Protein AF-A0A2U1F7J6-F1 (afdb_monomer_lite)

Organism: NCBI:txid663609

Radius of gyration: 23.93 Å; chains: 1; bounding box: 48×29×66 Å

Foldseek 3Di:
DWDWAAAPPPRDIDTHDPVLQVLWAQAPVRHTHHNVRDDPVSPDPPDDPVPPDPPPDPPVPPPDPDDD

Secondary structure (DSSP, 8-state):
--EEEE-TTT--EEEE-HHHHTT-EE-TTS-EE-TTT--TTS--S-----------SSSS--------

Sequence (68 aa):
MPETTRCVRCGRTTSTTASSFATWRIDEDGRAICPHCVTPNDKVADDTPILTDSPDDRLLRDLDPDND

pLDDT: mean 73.34, std 15.7, range [49.16, 91.19]

Structure (mmCIF, N/CA/C/O backbone):
data_AF-A0A2U1F7J6-F1
#
_entry.id   AF-A0A2U1F7J6-F1
#
loop_
_atom_site.group_PDB
_atom_site.id
_atom_site.type_symbol
_atom_site.label_atom_id
_atom_site.label_alt_id
_atom_site.label_comp_id
_atom_site.label_asym_id
_atom_site.label_entity_id
_atom_site.label_seq_id
_atom_site.pdbx_PDB_ins_code
_atom_site.Cartn_x
_atom_site.Cartn_y
_atom_site.Cartn_z
_atom_site.occupancy
_atom_site.B_iso_or_equiv
_atom_site.auth_seq_id
_atom_site.auth_comp_id
_atom_site.auth_asym_id
_atom_site.auth_atom_id
_atom_site.pdbx_PDB_model_num
ATOM 1 N N . MET A 1 1 ? 0.016 14.354 9.658 1.00 66.38 1 MET A N 1
ATOM 2 C CA . MET A 1 1 ? -1.342 13.947 10.082 1.00 66.38 1 MET A CA 1
ATOM 3 C C . MET A 1 1 ? -1.511 12.480 9.708 1.00 66.38 1 MET A C 1
ATOM 5 O O . MET A 1 1 ? -1.006 12.121 8.652 1.00 66.38 1 MET A O 1
ATOM 9 N N . PRO A 1 2 ? -2.081 11.619 10.567 1.00 75.56 2 PRO A N 1
ATOM 10 C CA . PRO A 1 2 ? -2.364 10.235 10.197 1.00 75.56 2 PRO A CA 1
ATOM 11 C C . PRO A 1 2 ? -3.540 10.181 9.215 1.00 75.56 2 PRO A C 1
ATOM 13 O O . PRO A 1 2 ? -4.564 10.825 9.427 1.00 75.56 2 PRO A O 1
ATOM 16 N N . GLU A 1 3 ? -3.377 9.410 8.151 1.00 85.44 3 GLU A N 1
ATOM 17 C CA . GLU A 1 3 ? -4.363 9.172 7.101 1.00 85.44 3 GLU A CA 1
ATOM 18 C C . GLU A 1 3 ? -5.000 7.802 7.332 1.00 85.44 3 GLU A C 1
ATOM 20 O O . GLU A 1 3 ? -4.364 6.898 7.872 1.00 85.44 3 GLU A O 1
ATOM 25 N N . THR A 1 4 ? -6.265 7.626 6.960 1.00 89.06 4 THR A N 1
ATOM 26 C CA . THR A 1 4 ? -6.932 6.329 7.126 1.00 89.06 4 THR A CA 1
ATOM 27 C C . THR A 1 4 ? -6.889 5.573 5.805 1.00 89.06 4 THR A C 1
ATOM 29 O O . THR A 1 4 ? -7.525 5.991 4.842 1.00 89.06 4 THR A O 1
ATOM 32 N N . THR A 1 5 ? -6.172 4.451 5.765 1.00 89.62 5 THR A N 1
ATOM 33 C CA . THR A 1 5 ? -5.995 3.641 4.551 1.00 89.62 5 THR A CA 1
ATOM 34 C C . THR A 1 5 ? -6.707 2.304 4.691 1.00 89.62 5 THR A C 1
ATOM 36 O O . THR A 1 5 ? -6.623 1.651 5.732 1.00 89.62 5 THR A O 1
ATOM 39 N N . ARG A 1 6 ? -7.396 1.857 3.636 1.00 91.19 6 ARG A N 1
ATOM 40 C CA . ARG A 1 6 ? -8.058 0.548 3.592 1.00 91.19 6 ARG A CA 1
ATOM 41 C C . ARG A 1 6 ? -7.382 -0.374 2.585 1.00 91.19 6 ARG A C 1
ATOM 43 O O . ARG A 1 6 ? -7.235 -0.015 1.424 1.00 91.19 6 ARG A O 1
ATOM 50 N N . CYS A 1 7 ? -7.033 -1.580 3.023 1.00 90.88 7 CYS A N 1
ATOM 51 C CA . CYS A 1 7 ? -6.510 -2.614 2.138 1.00 90.88 7 CYS A CA 1
ATOM 52 C C . CYS A 1 7 ? -7.625 -3.204 1.269 1.00 90.88 7 CYS A C 1
ATOM 54 O O . CYS A 1 7 ? -8.624 -3.690 1.801 1.00 90.88 7 CYS A O 1
ATOM 56 N N . VAL A 1 8 ? -7.433 -3.240 -0.050 1.00 90.31 8 VAL A N 1
ATOM 57 C CA . VAL A 1 8 ? -8.390 -3.855 -0.988 1.00 90.31 8 VAL A CA 1
ATOM 58 C C . VAL A 1 8 ? -8.460 -5.382 -0.858 1.00 90.31 8 VAL A C 1
ATOM 60 O O . VAL A 1 8 ? -9.521 -5.964 -1.056 1.00 90.31 8 VAL A O 1
ATOM 63 N N . ARG A 1 9 ? -7.359 -6.042 -0.474 1.00 89.19 9 ARG A N 1
ATOM 64 C CA . ARG A 1 9 ? -7.277 -7.513 -0.392 1.00 89.19 9 ARG A CA 1
ATOM 65 C C . ARG A 1 9 ? -7.957 -8.077 0.854 1.00 89.19 9 ARG A C 1
ATOM 67 O O . ARG A 1 9 ? -8.771 -8.985 0.752 1.00 89.19 9 ARG A O 1
ATOM 74 N N . CYS A 1 10 ? -7.624 -7.553 2.035 1.00 90.00 10 CYS A N 1
ATOM 75 C CA . CYS A 1 10 ? -8.166 -8.047 3.308 1.00 90.00 10 CYS A CA 1
ATOM 76 C C . CYS A 1 10 ? -9.254 -7.150 3.910 1.00 90.00 10 CYS A C 1
ATOM 78 O O . CYS A 1 10 ? -9.790 -7.468 4.969 1.00 90.00 10 CYS A O 1
ATOM 80 N N . GLY A 1 11 ? -9.551 -6.004 3.292 1.00 90.50 11 GLY A N 1
ATOM 81 C CA . GLY A 1 11 ? -10.568 -5.063 3.759 1.00 90.50 11 GLY A CA 1
ATOM 82 C C . GLY A 1 11 ? -10.207 -4.303 5.037 1.00 90.50 11 GLY A C 1
ATOM 83 O O . GLY A 1 11 ? -11.006 -3.467 5.460 1.00 90.50 11 GLY A O 1
ATOM 84 N N . ARG A 1 12 ? -9.041 -4.568 5.647 1.00 89.12 12 ARG A N 1
ATOM 85 C CA . ARG A 1 12 ? -8.612 -3.935 6.900 1.00 89.12 12 ARG A CA 1
ATOM 86 C C . ARG A 1 12 ? -8.345 -2.452 6.690 1.00 89.12 12 ARG A C 1
ATOM 88 O O . ARG A 1 12 ? -7.582 -2.071 5.803 1.00 89.12 12 ARG A O 1
ATOM 95 N N . THR A 1 13 ? -8.948 -1.648 7.554 1.00 90.75 13 THR A N 1
ATOM 96 C CA . THR A 1 13 ? -8.708 -0.211 7.649 1.00 90.75 13 THR A CA 1
ATOM 97 C C . THR A 1 13 ? -7.663 0.043 8.726 1.00 90.75 13 THR A C 1
ATOM 99 O O . THR A 1 13 ? -7.734 -0.529 9.814 1.00 90.75 13 THR A O 1
ATOM 102 N N . THR A 1 14 ? -6.660 0.860 8.432 1.00 87.12 14 THR A N 1
ATOM 103 C CA . THR A 1 14 ? -5.560 1.160 9.349 1.00 87.12 14 THR A CA 1
ATOM 104 C C . THR A 1 14 ? -5.193 2.631 9.239 1.00 87.12 14 THR A C 1
ATOM 106 O O . THR A 1 14 ? -5.131 3.179 8.140 1.00 87.12 14 THR A O 1
ATOM 109 N N . SER A 1 15 ? -4.939 3.270 10.378 1.00 89.00 15 SER A N 1
ATOM 110 C CA . SER A 1 15 ? -4.380 4.619 10.401 1.00 89.00 15 SER A CA 1
ATOM 111 C C . SER A 1 15 ? -2.895 4.548 10.057 1.00 89.00 15 SER A C 1
ATOM 113 O O . SER A 1 15 ? -2.112 3.935 10.780 1.00 89.00 15 SER A O 1
ATOM 115 N N . THR A 1 16 ? -2.510 5.158 8.947 1.00 85.19 16 THR A N 1
ATOM 116 C CA . THR A 1 16 ? -1.149 5.186 8.416 1.00 85.19 16 THR A CA 1
ATOM 117 C C . THR A 1 16 ? -0.610 6.607 8.451 1.00 85.19 16 THR A C 1
ATOM 119 O O . THR A 1 16 ? -1.296 7.555 8.088 1.00 85.19 16 THR A O 1
ATOM 122 N N . THR A 1 17 ? 0.638 6.784 8.868 1.00 87.56 17 THR A N 1
ATOM 123 C CA . THR A 1 17 ? 1.386 8.016 8.582 1.00 87.56 17 THR A CA 1
ATOM 124 C C . THR A 1 17 ? 2.100 7.879 7.238 1.00 87.56 17 THR A C 1
ATOM 126 O O . THR A 1 17 ? 2.251 6.762 6.740 1.00 87.56 17 THR A O 1
ATOM 129 N N . ALA A 1 18 ? 2.594 8.988 6.677 1.00 82.38 18 ALA A N 1
ATOM 130 C CA . ALA A 1 18 ? 3.369 8.973 5.431 1.00 82.38 18 ALA A CA 1
ATOM 131 C C . ALA A 1 18 ? 4.517 7.940 5.463 1.00 82.38 18 ALA A C 1
ATOM 133 O O . ALA A 1 18 ? 4.731 7.205 4.504 1.00 82.38 18 ALA A O 1
ATOM 134 N N . SER A 1 19 ? 5.199 7.806 6.605 1.00 83.25 19 SER A N 1
ATOM 135 C CA . SER A 1 19 ? 6.275 6.827 6.797 1.00 83.25 19 SER A CA 1
ATOM 136 C C . SER A 1 19 ? 5.778 5.377 6.831 1.00 83.25 19 SER A C 1
ATOM 138 O O . SER A 1 19 ? 6.446 4.491 6.313 1.00 83.25 19 SER A O 1
ATOM 140 N N . SER A 1 20 ? 4.609 5.107 7.423 1.00 83.81 20 SER A N 1
ATOM 141 C CA . SER A 1 20 ? 4.030 3.755 7.449 1.00 83.81 20 SER A CA 1
ATOM 142 C C . SER A 1 20 ? 3.461 3.345 6.092 1.00 83.81 20 SER A C 1
ATOM 144 O O . SER A 1 20 ? 3.533 2.171 5.727 1.00 83.81 20 SER A O 1
ATOM 146 N N . PHE A 1 21 ? 2.927 4.304 5.333 1.00 83.94 21 PHE A N 1
ATOM 147 C CA . PHE A 1 21 ? 2.386 4.073 3.995 1.00 83.94 21 PHE A CA 1
ATOM 148 C C . PHE A 1 21 ? 3.465 3.666 2.981 1.00 83.94 21 PHE A C 1
ATOM 150 O O . PHE A 1 21 ? 3.158 2.966 2.027 1.00 83.94 21 PHE A O 1
ATOM 157 N N . ALA A 1 22 ? 4.742 3.978 3.232 1.00 84.38 22 ALA A N 1
ATOM 158 C CA . ALA A 1 22 ? 5.862 3.522 2.399 1.00 84.38 22 ALA A CA 1
ATOM 159 C C . ALA A 1 22 ? 5.973 1.985 2.281 1.00 84.38 22 ALA A C 1
ATOM 161 O O . ALA A 1 22 ? 6.585 1.477 1.347 1.00 84.38 22 ALA A O 1
ATOM 162 N N . THR A 1 23 ? 5.384 1.233 3.220 1.00 84.25 23 THR A N 1
ATOM 163 C CA . THR A 1 23 ? 5.333 -0.243 3.170 1.00 84.25 23 THR A CA 1
ATOM 164 C C . THR A 1 23 ? 4.101 -0.797 2.454 1.00 84.25 23 THR A C 1
ATOM 166 O O . THR A 1 23 ? 3.994 -2.008 2.257 1.00 84.25 23 THR A O 1
ATOM 169 N N . TRP A 1 24 ? 3.158 0.066 2.079 1.00 87.94 24 TRP A N 1
ATOM 170 C CA . TRP A 1 24 ? 1.973 -0.310 1.321 1.00 87.94 24 TRP A CA 1
ATOM 171 C C . TRP A 1 24 ? 2.289 -0.287 -0.173 1.00 87.94 24 TRP A C 1
ATOM 173 O O . TRP A 1 24 ? 3.124 0.487 -0.638 1.00 87.94 24 TRP A O 1
ATOM 183 N N . ARG A 1 25 ? 1.616 -1.148 -0.937 1.00 88.44 25 ARG A N 1
ATOM 184 C CA . ARG A 1 25 ? 1.677 -1.131 -2.403 1.00 88.44 25 ARG A CA 1
ATOM 185 C C . ARG A 1 25 ? 0.386 -0.578 -2.970 1.00 88.44 25 ARG A C 1
ATOM 187 O O . ARG A 1 25 ? -0.675 -0.752 -2.374 1.00 88.44 25 ARG A O 1
ATOM 194 N N . ILE A 1 26 ? 0.500 0.088 -4.109 1.00 86.75 26 ILE A N 1
ATOM 195 C CA . ILE A 1 26 ? -0.638 0.550 -4.889 1.00 86.75 26 ILE A CA 1
ATOM 196 C C . ILE A 1 26 ? -0.724 -0.339 -6.125 1.00 86.75 26 ILE A C 1
ATOM 198 O O . ILE A 1 26 ? 0.272 -0.510 -6.822 1.00 86.75 26 ILE A O 1
ATOM 202 N N . ASP A 1 27 ? -1.890 -0.944 -6.324 1.00 84.25 27 ASP A N 1
ATOM 203 C CA . ASP A 1 27 ? -2.216 -1.745 -7.507 1.00 84.25 27 ASP A CA 1
ATOM 204 C C . ASP A 1 27 ? -2.408 -0.848 -8.747 1.00 84.25 27 ASP A C 1
ATOM 206 O O . ASP A 1 27 ? -2.531 0.372 -8.609 1.00 84.25 27 ASP A O 1
ATOM 2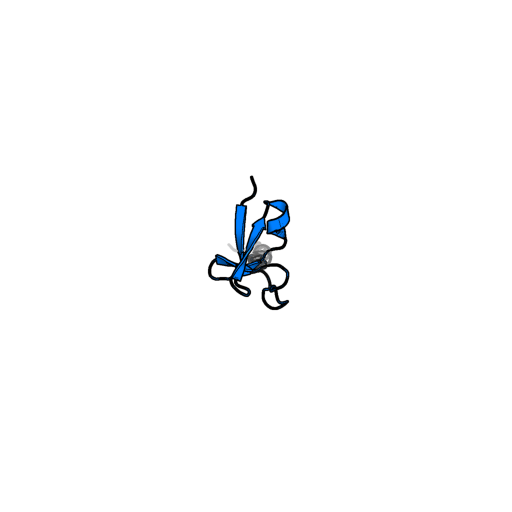10 N N . GLU A 1 28 ? -2.492 -1.426 -9.946 1.00 81.69 28 GLU A N 1
ATOM 211 C CA . GLU A 1 28 ? -2.680 -0.684 -11.205 1.00 81.69 28 GLU A CA 1
ATOM 212 C C . GLU A 1 28 ? -3.974 0.154 -11.206 1.00 81.69 28 GLU A C 1
ATOM 214 O O . GLU A 1 28 ? -4.020 1.243 -11.775 1.00 81.69 28 GLU A O 1
ATOM 219 N N . ASP A 1 29 ? -5.003 -0.292 -10.479 1.00 84.12 29 ASP A N 1
ATOM 220 C CA . ASP A 1 29 ? -6.258 0.441 -10.251 1.00 84.12 29 ASP A CA 1
ATOM 221 C C . ASP A 1 29 ? -6.143 1.613 -9.245 1.00 84.12 29 ASP A C 1
ATOM 223 O O . ASP A 1 29 ? -7.152 2.222 -8.870 1.00 84.12 29 ASP A O 1
ATOM 227 N N . GLY A 1 30 ? -4.952 1.905 -8.712 1.00 84.31 30 GLY A N 1
ATOM 228 C CA . GLY A 1 30 ? -4.757 2.940 -7.690 1.00 84.31 30 GLY A CA 1
ATOM 229 C C . GLY A 1 30 ? -5.216 2.526 -6.285 1.00 84.31 30 GLY A C 1
ATOM 230 O O . GLY A 1 30 ? -5.463 3.373 -5.424 1.00 84.31 30 GLY A O 1
ATOM 231 N N . ARG A 1 31 ? -5.369 1.221 -6.027 1.00 87.38 31 ARG A N 1
ATOM 232 C CA . ARG A 1 31 ? -5.897 0.693 -4.757 1.00 87.38 31 ARG A CA 1
ATOM 233 C C . ARG A 1 31 ? -4.781 0.284 -3.804 1.00 87.38 31 ARG A C 1
ATOM 235 O O . ARG A 1 31 ? -3.837 -0.389 -4.200 1.00 87.38 31 ARG A O 1
ATOM 242 N N . ALA A 1 32 ? -4.930 0.626 -2.526 1.00 88.75 32 ALA A N 1
ATOM 243 C CA . ALA A 1 32 ? -3.930 0.327 -1.506 1.00 88.75 32 ALA A CA 1
ATOM 244 C C . ALA A 1 32 ? -3.980 -1.139 -1.035 1.00 88.75 32 ALA A C 1
ATOM 246 O O . ALA A 1 32 ? -5.040 -1.679 -0.699 1.00 88.75 32 ALA A O 1
ATOM 247 N N . ILE A 1 33 ? -2.810 -1.769 -0.952 1.00 88.81 33 ILE A N 1
ATOM 248 C CA . ILE A 1 33 ? -2.584 -3.136 -0.481 1.00 88.81 33 ILE A CA 1
ATOM 249 C C . ILE A 1 33 ? -1.652 -3.076 0.731 1.00 88.81 33 ILE A C 1
ATOM 251 O O . ILE A 1 33 ? -0.550 -2.529 0.667 1.00 88.81 33 ILE A O 1
ATOM 255 N N . CYS A 1 34 ? -2.096 -3.638 1.857 1.00 89.69 34 CYS A N 1
ATOM 256 C CA . CYS A 1 34 ? -1.298 -3.672 3.080 1.00 89.69 34 CYS A CA 1
ATOM 257 C C . CYS A 1 34 ? -0.129 -4.663 2.960 1.00 89.69 34 CYS A C 1
ATOM 259 O O . CYS A 1 34 ? -0.277 -5.680 2.281 1.00 89.69 34 CYS A O 1
ATOM 261 N N . PRO A 1 35 ? 0.987 -4.454 3.682 1.00 86.19 35 PRO A N 1
ATOM 262 C CA . PRO A 1 35 ? 2.194 -5.287 3.577 1.00 86.19 35 PRO A CA 1
ATOM 263 C C . PRO A 1 35 ? 1.966 -6.781 3.855 1.00 86.19 35 PRO A C 1
ATOM 265 O O . PRO A 1 35 ? 2.702 -7.617 3.349 1.00 86.19 35 PRO A O 1
ATOM 268 N N . HIS A 1 36 ? 0.927 -7.142 4.614 1.00 86.81 36 HIS A N 1
ATOM 269 C CA . HIS A 1 36 ? 0.549 -8.544 4.841 1.00 86.81 36 HIS A CA 1
ATOM 270 C C . HIS A 1 36 ? -0.091 -9.224 3.625 1.00 86.81 36 HIS A C 1
ATOM 272 O O . HIS A 1 36 ? -0.108 -10.448 3.549 1.00 86.81 36 HIS A O 1
ATOM 278 N N . CYS A 1 37 ? -0.679 -8.442 2.723 1.00 88.62 37 CYS A N 1
ATOM 279 C CA . CYS A 1 37 ? -1.338 -8.926 1.515 1.00 88.62 37 CYS A CA 1
ATOM 280 C C . CYS A 1 37 ? -0.521 -8.660 0.248 1.00 88.62 37 CYS A C 1
ATOM 282 O O . CYS A 1 37 ? -0.940 -9.103 -0.817 1.00 88.62 37 CYS A O 1
ATOM 284 N N . VAL A 1 38 ? 0.598 -7.936 0.356 1.00 85.25 38 VAL A N 1
ATOM 285 C CA . VAL A 1 38 ? 1.533 -7.729 -0.750 1.00 85.25 38 VAL A CA 1
ATOM 286 C C . VAL A 1 38 ? 2.150 -9.073 -1.108 1.00 85.25 38 VAL A C 1
ATOM 288 O O . VAL A 1 38 ? 2.756 -9.739 -0.269 1.00 85.25 38 VAL A O 1
ATOM 291 N N . THR A 1 39 ? 1.999 -9.469 -2.363 1.00 81.62 39 THR A N 1
ATOM 292 C CA . THR A 1 39 ? 2.657 -10.645 -2.920 1.00 81.62 39 THR A CA 1
ATOM 293 C C . THR A 1 39 ? 3.903 -10.218 -3.697 1.00 81.62 39 THR A C 1
ATOM 295 O O . THR A 1 39 ? 3.985 -9.084 -4.168 1.00 81.62 39 THR A O 1
ATOM 298 N N . PRO A 1 40 ? 4.891 -11.109 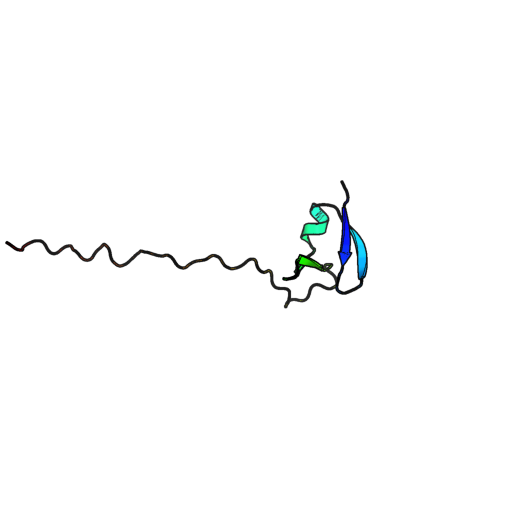-3.890 1.00 69.94 40 PRO A N 1
ATOM 299 C CA . PRO A 1 40 ? 6.042 -10.816 -4.745 1.00 69.94 40 PRO A CA 1
ATOM 300 C C . PRO A 1 40 ? 5.666 -10.559 -6.214 1.00 69.94 40 PRO A C 1
ATOM 302 O O . PRO A 1 40 ? 6.527 -10.124 -6.970 1.00 69.94 40 PRO A O 1
ATOM 305 N N . ASN A 1 41 ? 4.415 -10.827 -6.615 1.00 69.06 41 ASN A N 1
ATOM 306 C CA . ASN A 1 41 ? 3.885 -10.506 -7.937 1.00 69.06 41 ASN A CA 1
ATOM 307 C C . ASN A 1 41 ? 3.312 -9.082 -8.025 1.00 69.06 41 ASN A C 1
ATOM 309 O O . ASN A 1 41 ? 3.195 -8.562 -9.127 1.00 69.06 41 ASN A O 1
ATOM 313 N N . ASP A 1 42 ? 3.031 -8.418 -6.897 1.00 67.06 42 ASP A N 1
ATOM 314 C CA . ASP A 1 42 ? 2.711 -6.982 -6.833 1.00 67.06 42 ASP A CA 1
ATOM 315 C C . ASP A 1 42 ? 3.993 -6.140 -7.028 1.00 67.06 42 ASP A C 1
ATOM 317 O O . ASP A 1 42 ? 4.237 -5.152 -6.322 1.00 67.06 42 ASP A O 1
ATOM 321 N N . LYS A 1 43 ? 4.877 -6.585 -7.939 1.00 57.69 43 LYS A N 1
ATOM 322 C CA . LYS A 1 43 ? 6.075 -5.848 -8.319 1.00 57.69 43 LYS A CA 1
ATOM 323 C C . LYS A 1 43 ? 5.617 -4.519 -8.884 1.00 57.69 43 LYS A C 1
ATOM 325 O O . LYS A 1 43 ? 4.979 -4.453 -9.924 1.00 57.69 43 LYS A O 1
ATOM 330 N N . VAL A 1 44 ? 5.968 -3.502 -8.114 1.00 55.88 44 VAL A N 1
ATOM 331 C CA . VAL A 1 44 ? 6.079 -2.096 -8.458 1.00 55.88 44 VAL A CA 1
ATOM 332 C C . VAL A 1 44 ? 6.060 -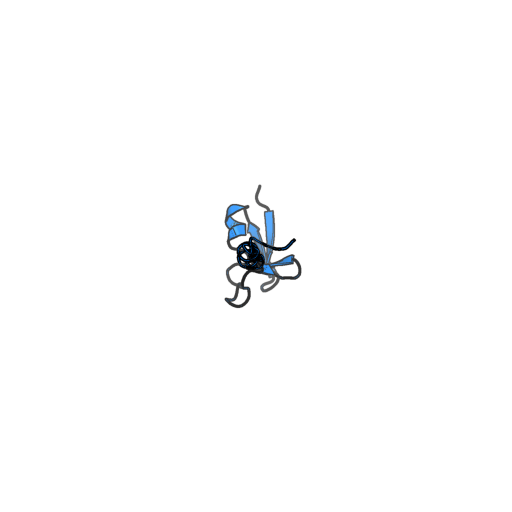1.876 -9.967 1.00 55.88 44 VAL A C 1
ATOM 334 O O . VAL A 1 44 ? 6.983 -2.293 -10.663 1.00 55.88 44 VAL A O 1
ATOM 337 N N . ALA A 1 45 ? 5.056 -1.143 -10.441 1.00 53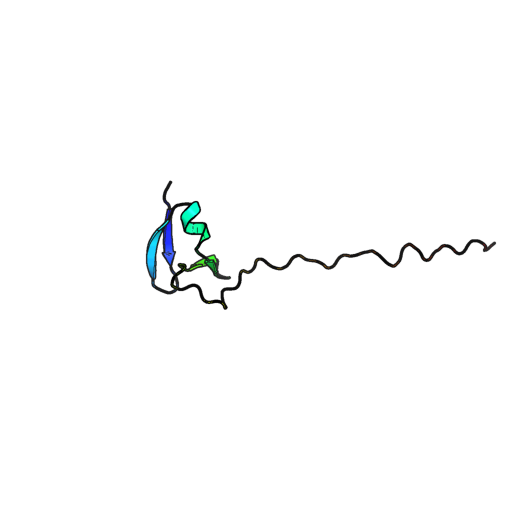.97 45 ALA A N 1
ATOM 338 C CA . ALA A 1 45 ? 5.146 -0.377 -11.680 1.00 53.97 45 ALA A CA 1
ATOM 339 C C . ALA A 1 45 ? 6.142 0.795 -11.497 1.00 53.97 45 ALA A C 1
ATOM 341 O O . ALA A 1 45 ? 5.823 1.951 -11.735 1.00 53.97 45 ALA A O 1
ATOM 342 N N . ASP A 1 46 ? 7.332 0.486 -10.983 1.00 56.53 46 ASP A N 1
ATOM 343 C CA . ASP A 1 46 ? 8.465 1.379 -10.740 1.00 56.53 46 ASP A CA 1
ATOM 344 C C . ASP A 1 46 ? 9.714 0.628 -11.208 1.00 56.53 46 ASP A C 1
ATOM 346 O O . ASP A 1 46 ? 10.606 0.309 -10.436 1.00 56.53 46 ASP A O 1
ATOM 350 N N . ASP A 1 47 ? 9.691 0.192 -12.467 1.00 50.56 47 ASP A N 1
ATOM 351 C CA . ASP A 1 47 ? 10.899 -0.032 -13.259 1.00 50.56 47 ASP A CA 1
ATOM 352 C C . ASP A 1 47 ? 10.512 -0.070 -14.742 1.00 50.56 47 ASP A C 1
ATOM 354 O O . ASP A 1 47 ? 10.501 -1.098 -15.413 1.00 50.56 47 ASP A O 1
ATOM 358 N N . THR A 1 48 ? 10.156 1.092 -15.274 1.00 51.38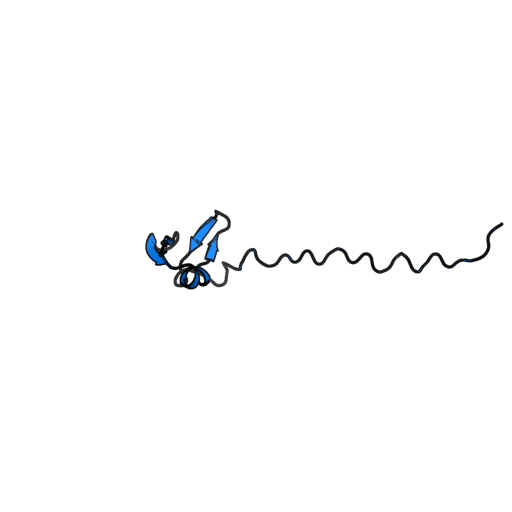 48 THR A N 1
ATOM 359 C CA . THR A 1 48 ? 10.659 1.414 -16.606 1.00 51.38 48 THR A CA 1
ATOM 360 C C . THR A 1 48 ? 11.515 2.657 -16.463 1.00 51.38 48 THR A C 1
ATOM 362 O O . THR A 1 48 ? 11.033 3.760 -16.730 1.00 51.38 48 THR A O 1
ATOM 365 N N . PRO A 1 49 ? 12.798 2.534 -16.072 1.00 51.25 49 PRO A N 1
ATOM 366 C CA . PRO A 1 49 ? 13.764 3.408 -16.694 1.00 51.25 49 PRO A CA 1
ATOM 367 C C . PRO A 1 49 ? 13.616 3.141 -18.194 1.00 51.25 49 PRO A C 1
ATOM 369 O O . PRO A 1 49 ? 13.918 2.053 -18.683 1.00 51.25 49 PRO A O 1
ATOM 372 N N . ILE A 1 50 ? 13.070 4.108 -18.929 1.00 51.34 50 ILE A N 1
ATOM 373 C CA . ILE A 1 50 ? 13.203 4.150 -20.382 1.00 51.34 50 ILE A CA 1
ATOM 374 C C . ILE A 1 50 ? 14.706 4.329 -20.644 1.00 51.34 50 ILE A C 1
ATOM 376 O O . ILE A 1 50 ? 15.209 5.427 -20.828 1.00 51.34 50 ILE A O 1
ATOM 380 N N . LEU A 1 51 ? 15.451 3.228 -2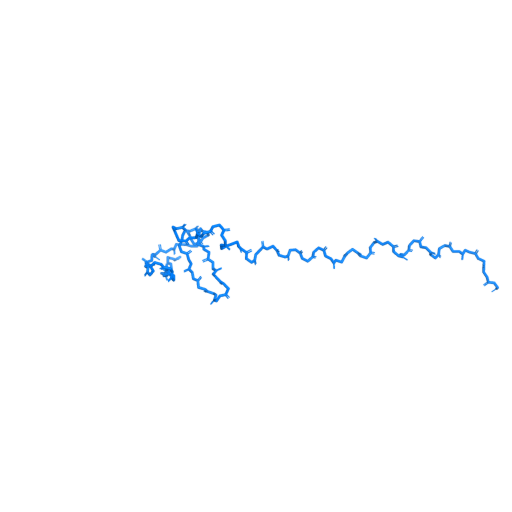0.570 1.00 55.03 51 LEU A N 1
ATOM 381 C CA . LEU A 1 51 ? 16.855 3.096 -20.945 1.00 55.03 51 LEU A CA 1
ATOM 382 C C . LEU A 1 51 ? 16.915 2.709 -22.426 1.00 55.03 51 LEU A C 1
ATOM 384 O O . LEU A 1 51 ? 17.553 1.738 -22.814 1.00 55.03 51 LEU A O 1
ATOM 388 N N . THR A 1 52 ? 16.190 3.449 -23.262 1.00 57.84 52 THR A N 1
ATOM 389 C CA . THR A 1 52 ? 16.302 3.361 -24.722 1.00 57.84 52 THR A CA 1
ATOM 390 C C . THR A 1 52 ? 16.185 4.750 -25.332 1.00 57.84 52 THR A C 1
ATOM 392 O O . THR A 1 52 ? 15.247 5.060 -26.050 1.00 57.84 52 THR A O 1
ATOM 395 N N . ASP A 1 53 ? 17.172 5.589 -25.045 1.00 49.78 53 ASP A N 1
ATOM 396 C CA . ASP A 1 53 ? 17.720 6.454 -26.087 1.00 49.78 53 ASP A CA 1
ATOM 397 C C . ASP A 1 53 ? 19.206 6.658 -25.785 1.00 49.78 53 ASP A C 1
ATOM 399 O O . ASP A 1 53 ? 19.624 7.613 -25.136 1.00 49.78 53 ASP A O 1
ATOM 403 N N . SER A 1 54 ? 20.012 5.674 -26.181 1.00 50.88 54 SER A N 1
ATOM 404 C CA . SER A 1 54 ? 21.405 5.935 -26.523 1.00 50.88 54 SER A CA 1
ATOM 405 C C . SER A 1 54 ? 21.420 6.346 -27.995 1.00 50.88 54 SER A C 1
ATOM 407 O O . SER A 1 54 ? 21.380 5.459 -28.848 1.00 50.88 54 SER A O 1
ATOM 409 N N . PRO A 1 55 ? 21.513 7.639 -28.346 1.00 55.84 55 PRO A N 1
ATOM 410 C CA . PRO A 1 55 ? 21.946 8.040 -29.674 1.00 55.84 55 PRO A CA 1
ATOM 411 C C . PRO A 1 55 ? 23.483 8.078 -29.706 1.00 55.84 55 PRO A C 1
ATOM 413 O O . PRO A 1 55 ? 24.077 9.069 -30.114 1.00 55.84 55 PRO A O 1
ATOM 416 N N . ASP A 1 56 ? 24.143 7.012 -29.255 1.00 56.91 56 ASP A N 1
ATOM 417 C CA . ASP A 1 56 ? 25.599 6.875 -29.330 1.00 56.91 56 ASP A CA 1
ATOM 418 C C . ASP A 1 56 ? 25.894 5.664 -30.215 1.00 56.91 56 ASP A C 1
ATOM 420 O O . ASP A 1 56 ? 25.854 4.542 -29.731 1.00 56.91 56 ASP A O 1
ATOM 424 N N . ASP A 1 57 ? 25.977 5.900 -31.536 1.00 51.91 57 ASP A N 1
ATOM 425 C CA . ASP A 1 57 ? 26.859 5.159 -32.473 1.00 51.91 57 ASP A CA 1
ATOM 426 C C . ASP A 1 57 ? 26.739 5.595 -33.961 1.00 51.91 57 ASP A C 1
ATOM 428 O O . ASP A 1 57 ? 27.217 4.900 -34.857 1.00 51.91 57 ASP A O 1
ATOM 432 N N . ARG A 1 58 ? 26.096 6.730 -34.309 1.00 51.19 58 ARG A N 1
ATOM 433 C CA . ARG A 1 58 ? 25.996 7.161 -35.733 1.00 51.19 58 ARG A CA 1
ATOM 434 C C . ARG A 1 58 ? 26.624 8.502 -36.111 1.00 51.19 58 ARG A C 1
ATOM 436 O O . ARG A 1 58 ? 26.683 8.780 -37.299 1.00 51.19 58 ARG A O 1
ATOM 443 N N . LEU A 1 59 ? 27.149 9.295 -35.175 1.00 53.62 59 LEU A N 1
ATOM 444 C CA . LEU A 1 59 ? 27.755 10.602 -35.502 1.00 53.62 59 LEU A CA 1
ATOM 445 C C . LEU A 1 59 ? 29.278 10.580 -35.728 1.00 53.62 59 LEU A C 1
ATOM 447 O O . LEU A 1 59 ? 29.849 11.596 -36.102 1.00 53.62 59 LEU A O 1
ATOM 451 N N . LEU A 1 60 ? 29.943 9.433 -35.557 1.00 55.28 60 LEU A N 1
ATOM 452 C CA . LEU A 1 60 ? 31.395 9.289 -35.756 1.00 55.28 60 LEU A CA 1
ATOM 453 C C . LEU A 1 60 ? 31.789 8.739 -37.141 1.00 55.28 60 LEU A C 1
ATOM 455 O O . LEU A 1 60 ? 32.932 8.324 -37.320 1.00 55.28 60 LEU A O 1
ATOM 459 N N . ARG A 1 61 ? 30.873 8.717 -38.124 1.00 56.59 61 ARG A N 1
ATOM 460 C CA . ARG A 1 61 ? 31.116 8.059 -39.425 1.00 56.59 61 ARG A CA 1
ATOM 461 C C . ARG A 1 61 ? 31.024 8.936 -40.672 1.00 56.59 61 ARG A C 1
ATOM 463 O O . ARG A 1 61 ? 31.126 8.396 -41.764 1.00 56.59 61 ARG A O 1
ATOM 470 N N . ASP A 1 62 ? 30.960 10.253 -40.507 1.00 54.38 62 ASP A N 1
ATOM 471 C CA . ASP A 1 62 ? 31.123 11.210 -41.611 1.00 54.38 62 ASP A CA 1
ATOM 472 C C . ASP A 1 62 ? 32.444 12.000 -41.485 1.00 54.38 62 ASP A C 1
ATOM 474 O O . ASP A 1 62 ? 32.523 13.184 -41.803 1.00 54.38 62 ASP A O 1
ATOM 478 N N . LEU A 1 63 ? 33.512 11.333 -41.020 1.00 56.88 63 LEU A N 1
ATOM 479 C CA . LEU A 1 63 ? 34.855 11.621 -41.530 1.00 56.88 63 LEU A CA 1
ATOM 480 C C . LEU A 1 63 ? 35.035 10.824 -42.828 1.00 56.88 63 LEU A C 1
ATOM 482 O O . LEU A 1 63 ? 35.580 9.723 -42.805 1.00 56.88 63 LEU A O 1
ATOM 486 N N . ASP A 1 64 ? 34.599 11.403 -43.942 1.00 57.31 64 ASP A N 1
ATOM 487 C CA . ASP A 1 64 ? 35.277 11.209 -45.224 1.00 57.31 64 ASP A CA 1
ATOM 488 C C . ASP A 1 64 ? 35.587 12.615 -45.780 1.00 57.31 64 ASP A C 1
ATOM 490 O O . ASP A 1 64 ? 34.683 13.319 -46.239 1.00 57.31 64 ASP A O 1
ATOM 494 N N . PRO A 1 65 ? 36.820 13.118 -45.585 1.00 61.19 65 PRO A N 1
ATOM 495 C CA . PRO A 1 65 ? 37.312 14.301 -46.276 1.00 61.19 65 PRO A CA 1
ATOM 496 C C . PRO A 1 65 ? 37.614 13.930 -47.738 1.00 61.19 65 PRO A C 1
ATOM 498 O O . PRO A 1 65 ? 38.203 12.880 -47.966 1.00 61.19 65 PRO A O 1
ATOM 501 N N . ASP A 1 66 ? 37.237 14.816 -48.670 1.00 68.00 66 ASP A N 1
ATOM 502 C CA . ASP A 1 66 ? 37.385 14.758 -50.142 1.00 68.00 66 ASP A CA 1
ATOM 503 C C . ASP A 1 66 ? 36.122 14.344 -50.933 1.00 68.00 66 ASP A C 1
ATOM 505 O O . ASP A 1 66 ? 35.920 13.172 -51.241 1.00 68.00 66 ASP A O 1
ATOM 509 N N . ASN A 1 67 ? 35.321 15.331 -51.381 1.00 50.97 67 ASN A N 1
ATOM 510 C CA . ASN A 1 67 ? 34.696 15.267 -52.714 1.00 50.97 67 ASN A CA 1
ATOM 511 C C . ASN A 1 67 ? 34.255 16.655 -53.258 1.00 50.97 67 ASN A C 1
ATOM 513 O O . ASN A 1 67 ? 33.312 17.244 -52.731 1.00 50.97 67 ASN A O 1
ATOM 517 N N . ASP A 1 68 ? 34.939 17.070 -54.337 1.00 49.16 68 ASP A N 1
ATOM 518 C CA . ASP A 1 68 ? 34.745 18.169 -55.325 1.00 49.16 68 ASP A CA 1
ATOM 519 C C . ASP A 1 68 ? 34.868 19.653 -54.901 1.00 49.16 68 ASP A C 1
ATOM 521 O O . ASP A 1 68 ? 33.915 20.239 -54.337 1.00 49.16 68 ASP A O 1
#